Protein AF-A0A392R010-F1 (afdb_monomer_lite)

pLDDT: mean 93.4, std 6.73, range [45.78, 98.38]

Organism: NCBI:txid97028

Radius of gyration: 17.46 Å; chains: 1; bounding box: 38×37×46 Å

Foldseek 3Di:
DPPFQDDLNDTCDVVVVAQLNCLVLVVLCVLVVNPPVNSVVLVVVVSVCCVVLVLVCLLVDDPDCLCVVQKDWDDADPLRAIEIEGEQLSCLDPVSVCCQQVDPVSLVSNLSVLSNRVSVSQNVWDSHVVTRRDHHYDYHCVNRDDCVSVRSVVSVVVSVVVVSSD

Sequence (166 aa):
EEKDLLLWGVSLLPSKGNEGIDVILLKFLRAREFKVNDAFEMLKKTIKWRKEMKIDSILDEDFGSDLASAAYMNGVDREGHPVCYNIYGVFDDEEIYQKTFGNEEKRSEFLRWSCYVMEKWIQKLNLKPGGVSSLLQINDLKNCPGPSRKELRIATKQTVSMLQDN

Structure (mmCIF, N/CA/C/O backbone):
data_AF-A0A392R010-F1
#
_entry.id   AF-A0A392R010-F1
#
loop_
_atom_site.group_PDB
_atom_site.id
_atom_site.type_symbol
_atom_site.label_atom_id
_atom_site.label_alt_id
_atom_site.label_comp_id
_atom_site.label_asym_id
_atom_site.label_entity_id
_atom_site.label_seq_id
_atom_site.pdbx_PDB_ins_code
_atom_site.Cartn_x
_atom_site.Cartn_y
_atom_site.Cartn_z
_atom_site.occupancy
_atom_site.B_iso_or_equiv
_atom_site.auth_seq_id
_atom_site.auth_comp_id
_atom_site.auth_asym_id
_atom_site.auth_atom_id
_atom_site.pdbx_PDB_model_num
ATOM 1 N N . GLU A 1 1 ? -9.335 23.652 20.408 1.00 45.78 1 GLU A N 1
ATOM 2 C CA . GLU A 1 1 ? -10.103 22.535 19.827 1.00 45.78 1 GLU A CA 1
ATOM 3 C C . GLU A 1 1 ? -9.174 21.352 19.651 1.00 45.78 1 GLU A C 1
ATOM 5 O O . GLU A 1 1 ? -8.045 21.541 19.209 1.00 45.78 1 GLU A O 1
ATOM 10 N N . GLU A 1 2 ? -9.597 20.163 20.067 1.00 56.34 2 GLU A N 1
ATOM 11 C CA . GLU A 1 2 ? -8.839 18.938 19.825 1.00 56.34 2 GLU A CA 1
ATOM 12 C C . GLU A 1 2 ? -8.922 18.631 18.325 1.00 56.34 2 GLU A C 1
ATOM 14 O O . GLU A 1 2 ? -10.015 18.469 17.779 1.00 56.34 2 GLU A O 1
ATOM 19 N N . LYS A 1 3 ? -7.782 18.674 17.628 1.00 71.69 3 LYS A N 1
ATOM 20 C CA . LYS A 1 3 ? -7.737 18.418 16.188 1.00 71.69 3 LYS A CA 1
ATOM 21 C C . LYS A 1 3 ? -8.141 16.963 15.964 1.00 71.69 3 LYS A C 1
ATOM 23 O O . LYS A 1 3 ? -7.446 16.070 16.441 1.00 71.69 3 LYS A O 1
ATOM 28 N N . ASP A 1 4 ? -9.257 16.750 15.271 1.00 81.12 4 ASP A N 1
ATOM 29 C CA . ASP A 1 4 ? -9.768 15.410 14.992 1.00 81.12 4 ASP A CA 1
ATOM 30 C C . ASP A 1 4 ? -8.711 14.604 14.227 1.00 81.12 4 ASP A C 1
ATOM 32 O O . ASP A 1 4 ? -8.208 15.041 13.186 1.00 81.12 4 ASP A O 1
ATOM 36 N N . LEU A 1 5 ? -8.323 13.462 14.791 1.00 88.56 5 LEU A N 1
ATOM 37 C CA . LEU A 1 5 ? -7.327 12.579 14.208 1.00 88.56 5 LEU A CA 1
ATOM 38 C C . LEU A 1 5 ? -8.056 11.519 13.390 1.00 88.56 5 LEU A C 1
ATOM 40 O O . LEU A 1 5 ? -8.634 10.584 13.944 1.00 88.56 5 LEU A O 1
ATOM 44 N N . LEU A 1 6 ? -8.024 11.683 12.070 1.00 91.88 6 LEU A N 1
ATOM 45 C CA . LEU A 1 6 ? -8.650 10.769 11.125 1.00 91.88 6 LEU A CA 1
ATOM 46 C C . LEU A 1 6 ? -7.624 9.764 10.595 1.00 91.88 6 LEU A C 1
ATOM 48 O O . LEU A 1 6 ? -6.509 10.141 10.240 1.00 91.88 6 LEU A O 1
ATOM 52 N N . LEU A 1 7 ? -8.024 8.500 10.473 1.00 94.00 7 LEU A N 1
ATOM 53 C CA . LEU A 1 7 ? -7.305 7.487 9.705 1.00 94.00 7 LEU A CA 1
ATOM 54 C C . LEU A 1 7 ? -8.270 6.880 8.686 1.00 94.00 7 LEU A C 1
ATOM 56 O O . LEU A 1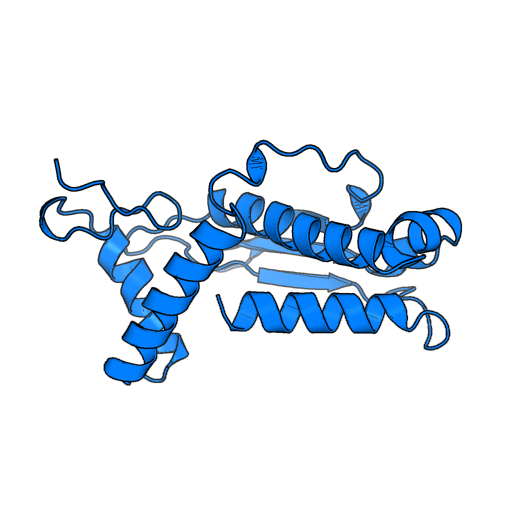 7 ? -9.296 6.317 9.063 1.00 94.00 7 LEU A O 1
ATOM 60 N N . TRP A 1 8 ? -7.977 7.069 7.396 1.00 93.50 8 TRP A N 1
ATOM 61 C CA . TRP A 1 8 ? -8.848 6.662 6.281 1.00 93.50 8 TRP A CA 1
ATOM 62 C C . TRP A 1 8 ? -10.315 7.111 6.450 1.00 93.50 8 TRP A C 1
ATOM 64 O O . TRP A 1 8 ? -11.254 6.360 6.200 1.00 93.50 8 TRP A O 1
ATOM 74 N N . GLY A 1 9 ? -10.514 8.350 6.918 1.00 90.62 9 GLY A N 1
ATOM 75 C CA . GLY A 1 9 ? -11.838 8.949 7.133 1.00 90.62 9 GLY A CA 1
ATOM 76 C C . GLY A 1 9 ? -12.544 8.539 8.433 1.00 90.62 9 GLY A C 1
ATOM 77 O O . GLY A 1 9 ? -13.641 9.024 8.705 1.00 90.62 9 GLY A O 1
ATOM 78 N N . VAL A 1 10 ? -11.931 7.688 9.261 1.00 92.69 10 VAL A N 1
ATOM 79 C CA . VAL A 1 10 ? -12.459 7.285 10.571 1.00 92.69 10 VAL A CA 1
ATOM 80 C C . VAL A 1 10 ? -11.793 8.106 11.674 1.00 92.69 10 VAL A C 1
ATOM 82 O O . VAL A 1 10 ? -10.569 8.116 11.781 1.00 92.69 10 VAL A O 1
ATOM 85 N N . SER A 1 11 ? -12.592 8.773 12.511 1.00 92.69 11 SER A N 1
ATOM 86 C CA . SER A 1 11 ? -12.088 9.454 13.711 1.00 92.69 11 SER A CA 1
ATOM 87 C C . SER A 1 11 ? -11.595 8.450 14.745 1.00 92.69 11 SER A C 1
ATOM 89 O O . SER A 1 11 ? -12.313 7.520 15.114 1.00 92.69 11 SER A O 1
ATOM 91 N N . LEU A 1 12 ? -10.370 8.667 15.224 1.00 90.62 12 LEU A N 1
ATOM 92 C CA . LEU A 1 12 ? -9.756 7.898 16.304 1.00 90.62 12 LEU A CA 1
ATOM 93 C C . LEU A 1 12 ? -10.116 8.440 17.698 1.00 90.62 12 LEU A C 1
ATOM 95 O O . LEU A 1 12 ? -9.624 7.916 18.695 1.00 90.62 12 LEU A O 1
ATOM 99 N N . LEU A 1 13 ? -10.952 9.481 17.794 1.00 86.50 13 LEU A N 1
ATOM 100 C CA . LEU A 1 13 ? -11.415 10.024 19.069 1.00 86.50 13 LEU A CA 1
ATOM 101 C C . LEU A 1 13 ? -12.638 9.234 19.570 1.00 86.50 13 LEU A C 1
ATOM 103 O O . LEU A 1 13 ? -13.698 9.297 18.939 1.00 86.50 13 LEU A O 1
ATOM 107 N N . PRO A 1 14 ? -12.566 8.560 20.737 1.00 78.69 14 PRO A N 1
ATOM 108 C CA . PRO A 1 14 ? -13.695 7.789 21.268 1.00 78.69 14 PRO A CA 1
ATOM 109 C C . PRO A 1 14 ? -14.957 8.635 21.493 1.00 78.69 14 PRO A C 1
ATOM 111 O O . PRO A 1 14 ? -16.076 8.151 21.345 1.00 78.69 14 PRO A O 1
ATOM 114 N N . SER A 1 15 ? -14.782 9.927 21.794 1.00 80.69 15 SER A N 1
ATOM 115 C CA . SER A 1 15 ? -15.866 10.892 22.015 1.00 80.69 15 SER A CA 1
ATOM 116 C C . SER A 1 15 ? -16.756 11.126 20.789 1.00 80.69 15 SER A C 1
ATOM 118 O O . SER A 1 15 ? -17.865 11.637 20.935 1.00 80.69 15 SER A O 1
ATOM 120 N N . LYS A 1 16 ? -16.302 10.751 19.586 1.00 78.19 16 LYS A N 1
ATOM 121 C CA . LYS A 1 16 ? -17.064 10.879 18.336 1.00 78.19 16 LYS A CA 1
ATOM 122 C C . LYS A 1 16 ? -17.976 9.680 18.050 1.00 78.19 16 LYS A C 1
ATOM 124 O O . LYS A 1 16 ? -18.773 9.764 17.121 1.00 78.19 16 LYS A O 1
ATOM 129 N N . GLY A 1 17 ? -17.887 8.593 18.828 1.00 68.06 17 GLY A N 1
ATOM 130 C CA . GLY A 1 17 ? -18.830 7.466 18.780 1.00 68.06 17 GLY A CA 1
ATOM 131 C C . GLY A 1 17 ? -18.912 6.727 17.437 1.00 68.06 17 GLY A C 1
ATOM 132 O O . GLY A 1 17 ? -19.945 6.137 17.134 1.00 68.06 17 GLY A O 1
ATOM 133 N N . ASN A 1 18 ? -17.867 6.783 16.603 1.00 76.12 18 ASN A N 1
ATOM 134 C CA . ASN A 1 18 ? -17.861 6.118 15.300 1.00 76.12 18 ASN A CA 1
ATOM 135 C C . ASN A 1 18 ? -17.468 4.645 15.456 1.00 76.12 18 ASN A C 1
ATOM 137 O O . ASN A 1 18 ? -16.309 4.354 15.727 1.00 76.12 18 ASN A O 1
ATOM 141 N N . GLU A 1 19 ? -18.400 3.726 15.201 1.00 81.25 19 GLU A N 1
ATOM 142 C CA . GLU A 1 19 ? -18.164 2.274 15.236 1.00 81.25 19 GLU A CA 1
ATOM 143 C C . GLU A 1 19 ? -17.013 1.805 14.322 1.00 81.25 19 GLU A C 1
ATOM 145 O O . GLU A 1 19 ? -16.443 0.734 14.523 1.00 81.25 19 GLU A O 1
ATOM 150 N N . GLY A 1 20 ? -16.627 2.603 13.320 1.00 90.44 20 GLY A N 1
ATOM 151 C CA . GLY A 1 20 ? -15.479 2.295 12.471 1.00 90.44 20 GLY A CA 1
ATOM 152 C C . GLY A 1 20 ? -14.129 2.334 13.191 1.00 90.44 20 GLY A C 1
ATOM 153 O O . GLY A 1 20 ? -13.167 1.734 12.706 1.00 90.44 20 GLY A O 1
ATOM 154 N N . ILE A 1 21 ? -14.042 2.983 14.360 1.00 93.56 21 ILE A N 1
ATOM 155 C CA . ILE A 1 21 ? -12.813 3.006 15.163 1.00 93.56 21 ILE A CA 1
ATOM 156 C C . ILE A 1 21 ? -12.392 1.588 15.561 1.00 93.56 21 ILE A C 1
ATOM 158 O O . ILE A 1 21 ? -11.218 1.241 15.435 1.00 93.56 21 ILE A O 1
ATOM 162 N N . ASP A 1 22 ? -13.348 0.735 15.933 1.00 92.88 22 ASP A N 1
ATOM 163 C CA . ASP A 1 22 ? -13.075 -0.640 16.347 1.00 92.88 22 ASP A CA 1
ATOM 164 C C . ASP A 1 22 ? -12.518 -1.460 15.183 1.00 92.88 22 ASP A C 1
ATOM 166 O O . ASP A 1 22 ? -11.581 -2.237 15.360 1.00 92.88 22 ASP A O 1
ATOM 170 N N . VAL A 1 23 ? -13.027 -1.245 13.964 1.00 94.88 23 VAL A N 1
ATOM 171 C CA . VAL A 1 23 ? -12.523 -1.908 12.751 1.00 94.88 23 VAL A CA 1
ATOM 172 C C . VAL A 1 23 ? -11.062 -1.542 12.498 1.00 94.88 23 VAL A C 1
ATOM 174 O O . VAL A 1 23 ? -10.257 -2.421 12.186 1.00 94.88 23 VAL A O 1
ATOM 177 N N . ILE A 1 24 ? -10.706 -0.265 12.655 1.00 95.19 24 ILE A N 1
ATOM 178 C CA . ILE A 1 24 ? -9.328 0.213 12.511 1.00 95.19 24 ILE A CA 1
ATOM 179 C C . ILE A 1 24 ? -8.429 -0.378 13.597 1.00 95.19 24 ILE A C 1
ATOM 181 O O . ILE A 1 24 ? -7.422 -1.011 13.280 1.00 95.19 24 ILE A O 1
ATOM 185 N N . LEU A 1 25 ? -8.791 -0.225 14.871 1.00 95.12 25 LEU A N 1
ATOM 186 C CA . LEU A 1 25 ? -7.970 -0.688 15.991 1.00 95.12 25 LEU A CA 1
ATOM 187 C C . LEU A 1 25 ? -7.775 -2.211 15.966 1.00 95.12 25 LEU A C 1
ATOM 189 O O . LEU A 1 25 ? -6.670 -2.699 16.215 1.00 95.12 25 LEU A O 1
ATOM 193 N N . LEU A 1 26 ? -8.805 -2.973 15.580 1.00 95.81 26 LEU A N 1
ATOM 194 C CA . LEU A 1 26 ? -8.703 -4.422 15.410 1.00 95.81 26 LEU A CA 1
ATOM 195 C C . LEU A 1 26 ? -7.710 -4.827 14.317 1.00 95.81 26 LEU A C 1
ATOM 197 O O . LEU A 1 26 ? -7.090 -5.882 14.450 1.00 95.81 26 LEU A O 1
ATOM 201 N N . LYS A 1 27 ? -7.515 -4.027 13.259 1.00 95.88 27 LYS A N 1
ATOM 202 C CA . LYS A 1 27 ? -6.486 -4.311 12.240 1.00 95.88 27 LYS A CA 1
ATOM 203 C C . LYS A 1 27 ? -5.084 -4.247 12.841 1.00 95.88 27 LYS A C 1
ATOM 205 O O . LYS A 1 27 ? -4.323 -5.196 12.666 1.00 95.88 27 LYS A O 1
ATOM 210 N N . PHE A 1 28 ? -4.776 -3.200 13.608 1.00 97.25 28 PHE A N 1
ATOM 211 C CA . PHE A 1 28 ? -3.483 -3.062 14.292 1.00 97.25 28 PHE A CA 1
ATOM 212 C C . PHE A 1 28 ? -3.258 -4.164 15.330 1.00 97.25 28 PHE A C 1
ATOM 214 O O . PHE A 1 28 ? -2.175 -4.745 15.391 1.00 97.25 28 PHE A O 1
ATOM 221 N N . LEU A 1 29 ? -4.292 -4.505 16.106 1.00 98.00 29 LEU A N 1
ATOM 222 C CA . LEU A 1 29 ? -4.225 -5.612 17.061 1.00 98.00 29 LEU A CA 1
ATOM 223 C C . LEU A 1 29 ? -3.944 -6.942 16.356 1.00 98.00 29 LEU A C 1
ATOM 225 O O . LEU A 1 29 ? -3.004 -7.636 16.732 1.00 98.00 29 LEU A O 1
ATOM 229 N N . ARG A 1 30 ? -4.693 -7.286 15.301 1.00 97.19 30 ARG A N 1
ATOM 230 C CA . ARG A 1 30 ? -4.475 -8.528 14.537 1.00 97.19 30 ARG A CA 1
ATOM 231 C C . ARG A 1 30 ? -3.082 -8.578 13.910 1.00 97.19 30 ARG A C 1
ATOM 233 O O . ARG A 1 30 ? -2.430 -9.613 13.991 1.00 97.19 30 ARG A O 1
ATOM 240 N N . ALA A 1 31 ? -2.598 -7.462 13.362 1.00 96.69 31 ALA A N 1
ATOM 241 C CA . ALA A 1 31 ? -1.265 -7.357 12.763 1.00 96.69 31 ALA A CA 1
ATOM 242 C C . ALA A 1 31 ? -0.112 -7.553 13.765 1.00 96.69 31 ALA A C 1
ATOM 244 O O . ALA A 1 31 ? 1.036 -7.740 13.357 1.00 96.69 31 ALA A O 1
ATOM 245 N N . ARG A 1 32 ? -0.392 -7.482 15.071 1.00 97.25 32 ARG A N 1
ATOM 246 C CA . ARG A 1 32 ? 0.581 -7.671 16.155 1.00 97.25 32 ARG A CA 1
ATOM 247 C C . ARG A 1 32 ? 0.145 -8.747 17.148 1.00 97.25 32 ARG A C 1
ATOM 249 O O . ARG A 1 32 ? 0.523 -8.690 18.313 1.00 97.25 32 ARG A O 1
ATOM 256 N N . GLU A 1 33 ? -0.644 -9.727 16.700 1.00 97.69 33 GLU A N 1
ATOM 257 C CA . GLU A 1 33 ? -1.063 -10.878 17.521 1.00 97.69 33 GLU A CA 1
ATOM 258 C C . GLU A 1 33 ? -1.707 -10.460 18.859 1.00 97.69 33 GLU A C 1
ATOM 260 O O . GLU A 1 33 ? -1.504 -11.089 19.894 1.00 97.69 33 GLU A O 1
ATOM 265 N N . PHE A 1 34 ? -2.462 -9.358 18.850 1.00 97.75 34 PHE A N 1
ATOM 266 C CA . PHE A 1 34 ? -3.114 -8.752 20.015 1.00 97.75 34 PHE A CA 1
ATOM 267 C C . PHE A 1 34 ? -2.160 -8.292 21.136 1.00 97.75 34 PHE A C 1
ATOM 269 O O . PHE A 1 34 ? -2.601 -8.006 22.251 1.00 97.75 34 PHE A O 1
ATOM 276 N N . LYS A 1 35 ? -0.861 -8.127 20.851 1.00 98.38 35 LYS A N 1
ATOM 277 C CA . LYS A 1 35 ? 0.094 -7.471 21.757 1.00 98.38 35 LYS A CA 1
ATOM 278 C C . LYS A 1 35 ? -0.186 -5.970 21.769 1.00 98.38 35 LYS A C 1
ATOM 280 O O . LYS A 1 35 ? 0.236 -5.237 20.879 1.00 98.38 35 LYS A O 1
ATOM 285 N N . VAL A 1 36 ? -0.923 -5.515 22.783 1.00 98.06 36 VAL A N 1
ATOM 286 C CA . VAL A 1 36 ? -1.472 -4.147 22.864 1.00 98.06 36 VAL A CA 1
ATOM 287 C C . VAL A 1 36 ? -0.402 -3.066 22.682 1.00 98.06 36 VAL A C 1
ATOM 289 O O . VAL A 1 36 ? -0.604 -2.144 21.896 1.00 98.06 36 VAL A O 1
ATOM 292 N N . ASN A 1 37 ? 0.747 -3.193 23.351 1.00 98.25 37 ASN A N 1
ATOM 293 C CA . ASN A 1 37 ? 1.827 -2.207 23.243 1.00 98.25 37 ASN A CA 1
ATOM 294 C C . ASN A 1 37 ? 2.427 -2.164 21.829 1.00 98.25 37 ASN A C 1
ATOM 296 O O . ASN A 1 37 ? 2.637 -1.081 21.289 1.00 98.25 37 ASN A O 1
ATOM 300 N N . ASP A 1 38 ? 2.640 -3.322 21.202 1.00 98.06 38 ASP A N 1
ATOM 301 C CA . ASP A 1 38 ? 3.191 -3.400 19.845 1.00 98.06 38 ASP A CA 1
ATOM 302 C C . ASP A 1 38 ? 2.209 -2.832 18.811 1.00 98.06 38 ASP A C 1
ATOM 304 O O . ASP A 1 38 ? 2.614 -2.121 17.889 1.00 98.06 38 ASP A O 1
ATOM 308 N N . ALA A 1 39 ? 0.910 -3.109 18.975 1.00 98.06 39 ALA A N 1
ATOM 309 C CA . ALA A 1 39 ? -0.154 -2.555 18.141 1.00 98.06 39 ALA A CA 1
ATOM 310 C C . ALA A 1 39 ? -0.259 -1.029 18.291 1.00 98.06 39 ALA A C 1
ATOM 312 O O . ALA A 1 39 ? -0.387 -0.316 17.296 1.00 98.06 39 ALA A O 1
ATOM 313 N N . PHE A 1 40 ? -0.157 -0.519 19.521 1.00 96.94 40 PHE A N 1
ATOM 314 C CA . PHE A 1 40 ? -0.165 0.916 19.799 1.00 96.94 40 PHE A CA 1
ATOM 315 C C . PHE A 1 40 ? 1.053 1.628 19.197 1.00 96.94 40 PHE A C 1
ATOM 317 O O . PHE A 1 40 ? 0.909 2.682 18.573 1.00 96.94 40 PHE A O 1
ATOM 324 N N . GLU A 1 41 ? 2.248 1.045 19.320 1.00 97.81 41 GLU A N 1
ATOM 325 C CA . GLU A 1 41 ? 3.449 1.593 18.688 1.00 97.81 41 GLU A CA 1
ATOM 326 C C . GLU A 1 41 ? 3.374 1.543 17.158 1.00 97.81 41 GLU A C 1
ATOM 328 O O . GLU A 1 41 ? 3.803 2.495 16.504 1.00 97.81 41 GLU A O 1
ATOM 333 N N . MET A 1 42 ? 2.786 0.493 16.572 1.00 97.44 42 MET A N 1
ATOM 334 C CA . MET A 1 42 ? 2.513 0.447 15.132 1.00 97.44 42 MET A CA 1
ATOM 335 C C . MET A 1 42 ? 1.561 1.575 14.713 1.00 97.44 42 MET A C 1
ATOM 337 O O . MET A 1 42 ? 1.908 2.346 13.827 1.00 97.44 42 MET A O 1
ATOM 341 N N . LEU A 1 43 ? 0.425 1.746 15.398 1.00 97.00 43 LEU A N 1
ATOM 342 C CA . LEU A 1 43 ? -0.537 2.817 15.111 1.00 97.00 43 LEU A CA 1
ATOM 343 C C . LEU A 1 43 ? 0.116 4.207 15.174 1.00 97.00 43 LEU A C 1
ATOM 345 O O . LEU A 1 43 ? -0.053 5.020 14.264 1.00 97.00 43 LEU A O 1
ATOM 349 N N . LYS A 1 44 ? 0.912 4.478 16.217 1.00 96.44 44 LYS A N 1
ATOM 350 C CA . LYS A 1 44 ? 1.664 5.737 16.349 1.00 96.44 44 LYS A CA 1
ATOM 351 C C . LYS A 1 44 ? 2.628 5.959 15.186 1.00 96.44 44 LYS A C 1
ATOM 353 O O . LYS A 1 44 ? 2.712 7.080 14.680 1.00 96.44 44 LYS A O 1
ATOM 358 N N . LYS A 1 45 ? 3.359 4.917 14.775 1.00 97.19 45 LYS A N 1
ATOM 359 C CA . LYS A 1 45 ? 4.279 4.977 13.632 1.00 97.19 45 LYS A CA 1
ATOM 360 C C . LYS A 1 45 ? 3.527 5.253 12.334 1.00 97.19 45 LYS A C 1
ATOM 362 O O . LYS A 1 45 ? 3.921 6.189 11.647 1.00 97.19 45 LYS A O 1
ATOM 367 N N . THR A 1 46 ? 2.417 4.560 12.071 1.00 97.06 46 THR A N 1
ATOM 368 C CA . THR A 1 46 ? 1.559 4.812 10.904 1.00 97.06 46 THR A CA 1
ATOM 369 C C . THR A 1 46 ? 1.079 6.262 10.879 1.00 97.06 46 THR A C 1
ATOM 371 O O . THR A 1 46 ? 1.262 6.951 9.881 1.00 97.06 46 THR A O 1
ATOM 374 N N . ILE A 1 47 ? 0.527 6.784 11.982 1.00 95.81 47 ILE A N 1
ATOM 375 C CA . ILE A 1 47 ? 0.047 8.179 12.051 1.00 95.81 47 ILE A CA 1
ATOM 376 C C . ILE A 1 47 ? 1.184 9.173 11.778 1.00 95.81 47 ILE A C 1
ATOM 378 O O . ILE A 1 47 ? 1.017 10.135 11.024 1.00 95.81 47 ILE A O 1
ATOM 382 N N . LYS A 1 48 ? 2.354 8.947 12.385 1.00 95.75 48 LYS A N 1
ATOM 383 C CA . LYS A 1 48 ? 3.533 9.791 12.179 1.00 95.75 48 LYS A CA 1
ATOM 384 C C . LYS A 1 48 ? 3.988 9.755 10.717 1.00 95.75 48 LYS A C 1
ATOM 386 O O . LYS A 1 48 ? 4.156 10.817 10.122 1.00 95.75 48 LYS A O 1
ATOM 391 N N . TRP A 1 49 ? 4.118 8.563 10.139 1.00 96.56 49 TRP A N 1
ATOM 392 C CA . TRP A 1 49 ? 4.519 8.359 8.749 1.00 96.56 49 TRP A CA 1
ATOM 393 C C . TRP A 1 49 ? 3.545 9.026 7.776 1.00 96.56 49 TRP A C 1
ATOM 395 O O . TRP A 1 49 ? 3.979 9.775 6.901 1.00 96.56 49 TRP A O 1
ATOM 405 N N . ARG A 1 50 ? 2.230 8.857 7.975 1.00 96.69 50 ARG A N 1
ATOM 406 C CA . ARG A 1 50 ? 1.204 9.513 7.148 1.00 96.69 50 ARG A CA 1
ATOM 407 C C . ARG A 1 50 ? 1.370 11.027 7.127 1.00 96.69 50 ARG A C 1
ATOM 409 O O . ARG A 1 50 ? 1.289 11.637 6.061 1.00 96.69 50 ARG A O 1
ATOM 416 N N . LYS A 1 51 ? 1.652 11.630 8.286 1.00 95.56 51 LYS A N 1
ATOM 417 C CA . LYS A 1 51 ? 1.891 13.072 8.410 1.00 95.56 51 LYS A CA 1
ATOM 418 C C . LYS A 1 51 ? 3.189 13.506 7.727 1.00 95.56 51 LYS A C 1
ATOM 420 O O . LYS A 1 51 ? 3.183 14.493 6.998 1.00 95.56 51 LYS A O 1
ATOM 425 N N . GLU A 1 52 ? 4.290 12.800 7.975 1.00 95.81 52 GLU A N 1
ATOM 426 C CA . GLU A 1 52 ? 5.611 13.128 7.418 1.00 95.81 52 GLU A CA 1
ATOM 427 C C . GLU A 1 52 ? 5.630 13.003 5.891 1.00 95.81 52 GLU A C 1
ATOM 429 O O . GLU A 1 52 ? 6.167 13.870 5.205 1.00 95.81 52 GLU A O 1
ATOM 434 N N . MET A 1 53 ? 4.962 11.979 5.357 1.00 95.19 53 MET A N 1
ATOM 435 C CA . MET A 1 53 ? 4.919 11.689 3.922 1.00 95.19 53 MET A CA 1
ATOM 436 C C . MET A 1 53 ? 3.746 12.353 3.189 1.00 95.19 53 MET A C 1
ATOM 438 O O . MET A 1 53 ? 3.639 12.214 1.966 1.00 95.19 53 MET A O 1
ATOM 442 N N . LYS A 1 54 ? 2.896 13.100 3.911 1.00 96.44 54 LYS A N 1
ATOM 443 C CA . LYS A 1 54 ? 1.689 13.774 3.397 1.00 96.44 54 LYS A CA 1
ATOM 444 C C . LYS A 1 54 ? 0.729 12.816 2.682 1.00 96.44 54 LYS A C 1
ATOM 446 O O . LYS A 1 54 ? 0.225 13.114 1.606 1.00 96.44 54 LYS A O 1
ATOM 451 N N . ILE A 1 55 ? 0.493 11.652 3.280 1.00 96.62 55 ILE A N 1
ATOM 452 C CA . ILE A 1 55 ? -0.339 10.602 2.678 1.00 96.62 55 ILE A CA 1
ATOM 453 C C . ILE A 1 55 ? -1.804 11.030 2.591 1.00 96.62 55 ILE A C 1
ATOM 455 O O . ILE A 1 55 ? -2.469 10.725 1.611 1.00 96.62 55 ILE A O 1
ATOM 459 N N . ASP A 1 56 ? -2.301 11.799 3.561 1.00 94.69 56 ASP A N 1
ATOM 460 C CA . ASP A 1 56 ? -3.708 12.218 3.574 1.00 94.69 56 ASP A CA 1
ATOM 461 C C . ASP A 1 56 ? -4.088 13.136 2.395 1.00 94.69 56 ASP A C 1
ATOM 463 O O . ASP A 1 56 ? -5.260 13.198 2.039 1.00 94.69 56 ASP A O 1
ATOM 467 N N . SER A 1 57 ? -3.116 13.817 1.776 1.00 95.75 57 SER A N 1
ATOM 468 C CA . SER A 1 57 ? -3.310 14.658 0.583 1.00 95.75 57 SER A CA 1
ATOM 469 C C . SER A 1 57 ? -2.737 14.030 -0.690 1.00 95.75 57 SER A C 1
ATOM 471 O O . SER A 1 57 ? -2.632 14.701 -1.710 1.00 95.75 57 SER A O 1
ATOM 473 N N . ILE A 1 58 ? -2.312 12.761 -0.653 1.00 97.06 58 ILE A N 1
ATOM 474 C CA . ILE A 1 58 ? -1.621 12.150 -1.797 1.00 97.06 58 ILE A CA 1
ATOM 475 C C . ILE A 1 58 ? -2.532 12.015 -3.018 1.00 97.06 58 ILE A C 1
ATOM 477 O O . ILE A 1 58 ? -2.058 12.022 -4.145 1.00 97.06 58 ILE A O 1
ATOM 481 N N . LEU A 1 59 ? -3.846 11.904 -2.800 1.00 96.25 59 LEU A N 1
ATOM 482 C CA . LEU A 1 59 ? -4.835 11.781 -3.869 1.00 96.25 59 LEU A CA 1
ATOM 483 C C . LEU A 1 59 ? -5.045 13.081 -4.658 1.00 96.25 59 LEU A C 1
ATOM 485 O O . LEU A 1 59 ? -5.644 13.024 -5.729 1.00 96.25 59 LEU A O 1
ATOM 489 N N . ASP A 1 60 ? -4.536 14.207 -4.151 1.00 96.38 60 ASP A N 1
ATOM 490 C CA . ASP A 1 60 ? -4.535 15.500 -4.842 1.00 96.38 60 ASP A CA 1
ATOM 491 C C . ASP A 1 60 ? -3.337 15.645 -5.803 1.00 96.38 60 ASP A C 1
ATOM 493 O O . ASP A 1 60 ? -3.256 16.617 -6.555 1.00 96.38 60 ASP A O 1
ATOM 497 N N . GLU A 1 61 ? -2.389 14.703 -5.773 1.00 95.25 61 GLU A N 1
ATOM 498 C CA . GLU A 1 61 ? -1.204 14.701 -6.634 1.00 95.25 61 GLU A CA 1
ATOM 499 C C . GLU A 1 61 ? -1.497 14.091 -8.012 1.00 95.25 61 GLU A C 1
ATOM 501 O O . GLU A 1 61 ? -2.318 13.181 -8.155 1.00 95.25 61 GLU A O 1
ATOM 506 N N . ASP A 1 62 ? -0.782 14.576 -9.030 1.00 93.06 62 ASP A N 1
ATOM 507 C CA . ASP A 1 62 ? -0.855 14.070 -10.400 1.00 93.06 62 ASP A CA 1
ATOM 508 C C . ASP A 1 62 ? 0.372 13.207 -10.722 1.00 93.06 62 ASP A C 1
ATOM 510 O O . ASP A 1 62 ? 1.512 13.666 -10.645 1.00 93.06 62 ASP A O 1
ATOM 514 N N . PHE A 1 63 ? 0.122 11.953 -11.097 1.00 89.81 63 PHE A N 1
ATOM 515 C CA . PHE A 1 63 ? 1.139 10.982 -11.511 1.00 89.81 63 PHE A CA 1
ATOM 516 C C . PHE A 1 63 ? 1.095 10.686 -13.020 1.00 89.81 63 PHE A C 1
ATOM 518 O O . PHE A 1 63 ? 1.765 9.766 -13.492 1.00 89.81 63 PHE A O 1
ATOM 525 N N . GLY A 1 64 ? 0.293 11.433 -13.785 1.00 87.81 64 GLY A N 1
ATOM 526 C CA . GLY A 1 64 ? 0.095 11.214 -15.212 1.00 87.81 64 GLY A CA 1
ATOM 527 C C . GLY A 1 64 ? -0.586 9.880 -15.540 1.00 87.81 64 GLY A C 1
ATOM 528 O O . GLY A 1 64 ? -1.181 9.210 -14.692 1.00 87.81 64 GLY A O 1
ATOM 529 N N . SER A 1 65 ? -0.521 9.489 -16.816 1.00 88.06 65 SER A N 1
ATOM 530 C CA . SER A 1 65 ? -1.195 8.292 -17.341 1.00 88.06 65 SER A CA 1
ATOM 531 C C . SER A 1 65 ? -0.267 7.114 -17.639 1.00 88.06 65 SER A C 1
ATOM 533 O O . SER A 1 65 ? -0.765 6.021 -17.902 1.00 88.06 65 SER A O 1
ATOM 535 N N . ASP A 1 66 ? 1.054 7.307 -17.595 1.00 85.81 66 ASP A N 1
ATOM 536 C CA . ASP A 1 66 ? 2.041 6.309 -18.041 1.00 85.81 66 ASP A CA 1
ATOM 537 C C . ASP A 1 66 ? 1.929 4.982 -17.269 1.00 85.81 66 ASP A C 1
ATOM 539 O O . ASP A 1 66 ? 2.143 3.910 -17.831 1.00 85.81 66 ASP A O 1
ATOM 543 N N . LEU A 1 67 ? 1.521 5.036 -15.995 1.00 91.75 67 LEU A N 1
ATOM 544 C CA . LEU A 1 67 ? 1.347 3.863 -15.131 1.00 91.75 67 LEU A CA 1
ATOM 545 C C . LEU A 1 67 ? -0.112 3.404 -14.980 1.00 91.75 67 LEU A C 1
ATOM 547 O O . LEU A 1 67 ? -0.395 2.506 -14.188 1.00 91.75 67 LEU A O 1
ATOM 551 N N . ALA A 1 68 ? -1.057 3.973 -15.736 1.00 89.94 68 ALA A N 1
ATOM 552 C CA . ALA A 1 68 ? -2.478 3.636 -15.606 1.00 89.94 68 ALA A CA 1
ATOM 553 C C . ALA A 1 68 ? -2.781 2.156 -15.917 1.00 89.94 68 ALA A C 1
ATOM 555 O O . ALA A 1 68 ? -3.722 1.588 -15.365 1.00 89.94 68 ALA A O 1
ATOM 556 N N . SER A 1 69 ? -1.980 1.520 -16.776 1.00 93.31 69 SER A N 1
ATOM 557 C CA . SER A 1 69 ? -2.077 0.088 -17.090 1.00 93.31 69 SER A CA 1
ATOM 558 C C . SER A 1 69 ? -1.339 -0.811 -16.091 1.00 93.31 69 SER A C 1
ATOM 560 O O . SER A 1 69 ? -1.595 -2.014 -16.058 1.00 93.31 69 SER A O 1
ATOM 562 N N . ALA A 1 70 ? -0.445 -0.249 -15.269 1.00 96.25 70 ALA A N 1
ATOM 563 C CA . ALA A 1 70 ? 0.367 -0.999 -14.314 1.00 96.25 70 ALA A CA 1
ATOM 564 C C . ALA A 1 70 ? -0.411 -1.379 -13.047 1.00 96.25 70 ALA A C 1
ATOM 566 O O . ALA A 1 70 ? -0.063 -2.366 -12.402 1.00 96.25 70 ALA A O 1
ATOM 567 N N . ALA A 1 71 ? -1.468 -0.639 -12.692 1.00 97.00 71 ALA A N 1
ATOM 568 C CA . ALA A 1 71 ? -2.344 -1.002 -11.585 1.00 97.00 71 ALA A CA 1
ATOM 569 C C . ALA A 1 71 ? -3.790 -0.534 -11.793 1.00 97.00 71 ALA A C 1
ATOM 571 O O . ALA A 1 71 ? -4.046 0.630 -12.095 1.00 97.00 71 ALA A O 1
ATOM 572 N N . TYR A 1 72 ? -4.756 -1.428 -11.580 1.00 96.50 72 TYR A N 1
ATOM 573 C CA . TYR A 1 72 ? -6.181 -1.107 -11.693 1.00 96.50 72 TYR A CA 1
ATOM 574 C C . TYR A 1 72 ? -7.037 -1.968 -10.764 1.00 96.50 72 TYR A C 1
ATOM 576 O O . TYR A 1 72 ? -6.599 -2.994 -10.257 1.00 96.50 72 TYR A O 1
ATOM 584 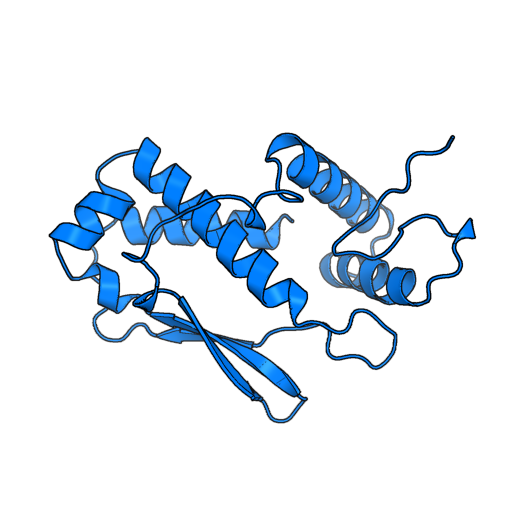N N . MET A 1 73 ? -8.282 -1.554 -10.534 1.00 97.12 73 MET A N 1
ATOM 585 C CA . MET A 1 73 ? -9.261 -2.321 -9.763 1.00 97.12 73 MET A CA 1
ATOM 586 C C . MET A 1 73 ? -10.374 -2.788 -10.695 1.00 97.12 73 MET A C 1
ATOM 588 O O . MET A 1 73 ? -10.899 -1.983 -11.464 1.00 97.12 73 MET A O 1
ATOM 592 N N . ASN A 1 74 ? -10.735 -4.070 -10.635 1.00 97.31 74 ASN A N 1
ATOM 593 C CA . ASN A 1 74 ? -11.827 -4.611 -11.437 1.00 97.31 74 ASN A CA 1
ATOM 594 C C . ASN A 1 74 ? -12.488 -5.824 -10.767 1.00 97.31 74 ASN A C 1
ATOM 596 O O . ASN A 1 74 ? -11.851 -6.854 -10.559 1.00 97.31 74 ASN A O 1
ATOM 600 N N . GLY A 1 75 ? -13.791 -5.723 -10.509 1.00 97.50 75 GLY A N 1
ATOM 601 C CA . GLY A 1 75 ? -14.578 -6.791 -9.897 1.00 97.50 75 GLY A CA 1
ATOM 602 C C . GLY A 1 75 ? -14.401 -6.918 -8.382 1.00 97.50 75 GLY A C 1
ATOM 603 O O . GLY A 1 75 ? -13.713 -6.128 -7.731 1.00 97.50 75 GLY A O 1
ATOM 604 N N . VAL A 1 76 ? -15.072 -7.928 -7.833 1.00 97.88 76 VAL A N 1
ATOM 605 C CA . VAL A 1 76 ? -15.047 -8.304 -6.415 1.00 97.88 76 VAL A CA 1
ATOM 606 C C . VAL A 1 76 ? -14.889 -9.818 -6.294 1.00 97.88 76 VAL A C 1
ATOM 608 O O . VAL A 1 76 ? -15.314 -10.556 -7.188 1.00 97.88 76 VAL A O 1
ATOM 611 N N . ASP A 1 77 ? -14.268 -10.287 -5.216 1.00 97.12 77 ASP A N 1
ATOM 612 C CA . ASP A 1 77 ? -14.201 -11.716 -4.915 1.00 97.12 77 ASP A CA 1
ATOM 613 C C . ASP A 1 77 ? -15.530 -12.252 -4.340 1.00 97.12 77 ASP A C 1
ATOM 615 O O . ASP A 1 77 ? -16.539 -11.546 -4.258 1.00 97.12 77 ASP A O 1
ATOM 619 N N . ARG A 1 78 ? -15.550 -13.532 -3.946 1.00 96.88 78 ARG A N 1
ATOM 620 C CA . ARG A 1 78 ? -16.754 -14.188 -3.403 1.00 96.88 78 ARG A CA 1
ATOM 621 C C . ARG A 1 78 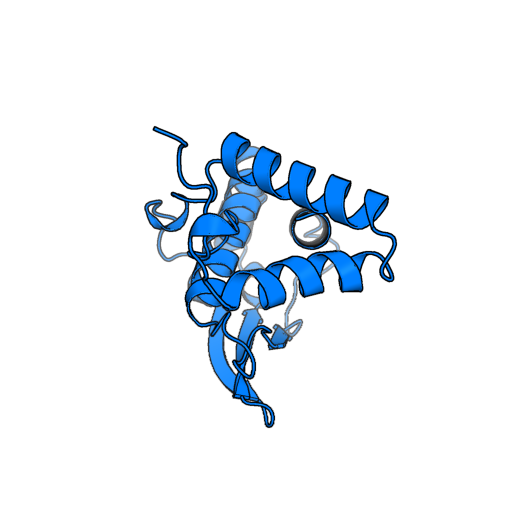? -17.197 -13.646 -2.041 1.00 96.88 78 ARG A C 1
ATOM 623 O O . ARG A 1 78 ? -18.342 -13.872 -1.664 1.00 96.88 78 ARG A O 1
ATOM 630 N N . GLU A 1 79 ? -16.313 -12.964 -1.322 1.00 95.75 79 GLU A N 1
ATOM 631 C CA . GLU A 1 79 ? -16.574 -12.352 -0.015 1.00 95.75 79 GLU A CA 1
ATOM 632 C C . GLU A 1 79 ? -16.846 -10.840 -0.143 1.00 95.75 79 GLU A C 1
ATOM 634 O O . GLU A 1 79 ? -17.120 -10.162 0.846 1.00 95.75 79 GLU A O 1
ATOM 639 N N . GLY A 1 80 ? -16.835 -10.313 -1.373 1.00 96.44 80 GLY A N 1
ATOM 640 C CA . GLY A 1 80 ? -17.111 -8.916 -1.683 1.00 96.44 80 GLY A CA 1
ATOM 641 C C . GLY A 1 80 ? -15.883 -8.007 -1.641 1.00 96.44 80 GLY A C 1
ATOM 642 O O . GLY A 1 80 ? -16.046 -6.795 -1.783 1.00 96.44 80 GLY A O 1
ATOM 643 N N . HIS A 1 81 ? -14.668 -8.544 -1.478 1.00 97.75 81 HIS A N 1
ATOM 644 C CA . HIS A 1 81 ? -13.445 -7.742 -1.495 1.00 97.75 81 HIS A CA 1
ATOM 645 C C . HIS A 1 81 ? -13.186 -7.182 -2.895 1.00 97.75 81 HIS A C 1
ATOM 647 O O . HIS A 1 81 ? -13.138 -7.961 -3.852 1.00 97.75 81 HIS A O 1
ATOM 653 N N . PRO A 1 82 ? -12.965 -5.862 -3.046 1.00 98.19 82 PRO A N 1
ATOM 654 C CA . PRO A 1 82 ? -12.505 -5.305 -4.309 1.00 98.19 82 PRO A CA 1
ATOM 655 C C . PRO A 1 82 ? -11.206 -5.975 -4.763 1.00 98.19 82 PRO A C 1
ATOM 657 O O . PRO A 1 82 ? -10.279 -6.147 -3.964 1.00 98.19 82 PRO A O 1
ATOM 660 N N . VAL A 1 83 ? -11.146 -6.342 -6.045 1.00 98.38 83 VAL A N 1
ATOM 661 C CA . VAL A 1 83 ? -9.972 -6.999 -6.631 1.00 98.38 83 VAL A CA 1
ATOM 662 C C . VAL A 1 83 ? -9.089 -5.970 -7.326 1.00 98.38 83 VAL A C 1
ATOM 664 O O . VAL A 1 83 ? -9.512 -5.286 -8.262 1.00 98.38 83 VAL A O 1
ATOM 667 N N . CYS A 1 84 ? -7.849 -5.882 -6.864 1.00 98.06 84 CYS A N 1
ATOM 668 C CA . CYS A 1 84 ? -6.828 -4.958 -7.325 1.00 98.06 84 CYS A CA 1
ATOM 669 C C . CYS A 1 84 ? -5.736 -5.721 -8.075 1.00 98.06 84 CYS A C 1
ATOM 671 O O . CYS A 1 84 ? -5.155 -6.660 -7.540 1.00 98.06 84 CYS A O 1
ATOM 673 N N . TYR A 1 85 ? -5.433 -5.312 -9.298 1.00 98.00 85 TYR A N 1
ATOM 674 C CA . TYR A 1 85 ? -4.438 -5.935 -10.160 1.00 98.00 85 TYR A CA 1
ATOM 675 C C . TYR A 1 85 ? -3.192 -5.058 -10.232 1.00 98.00 85 TYR A C 1
ATOM 677 O O . TYR A 1 85 ? -3.313 -3.864 -10.494 1.00 98.00 85 TYR A O 1
ATOM 685 N N . ASN A 1 86 ? -2.016 -5.662 -10.063 1.00 97.12 86 ASN A N 1
ATOM 686 C CA . ASN A 1 86 ? -0.717 -5.077 -10.394 1.00 97.12 86 ASN A CA 1
ATOM 687 C C . ASN A 1 86 ? -0.140 -5.834 -11.594 1.00 97.12 86 ASN A C 1
ATOM 689 O O . ASN A 1 86 ? 0.052 -7.049 -11.515 1.00 97.12 86 ASN A O 1
ATOM 693 N N . ILE A 1 87 ? 0.130 -5.141 -12.698 1.00 97.50 87 ILE A N 1
ATOM 694 C CA . ILE A 1 87 ? 0.594 -5.730 -13.957 1.00 97.50 87 ILE A CA 1
ATOM 695 C C . ILE A 1 87 ? 2.069 -5.401 -14.159 1.00 97.50 87 ILE A C 1
ATOM 697 O O . ILE A 1 87 ? 2.429 -4.326 -14.637 1.00 97.50 87 ILE A O 1
ATOM 701 N N . TYR A 1 88 ? 2.943 -6.346 -13.820 1.00 95.38 88 TYR A N 1
ATOM 702 C CA . TYR A 1 88 ? 4.388 -6.113 -13.868 1.00 95.38 88 TYR A CA 1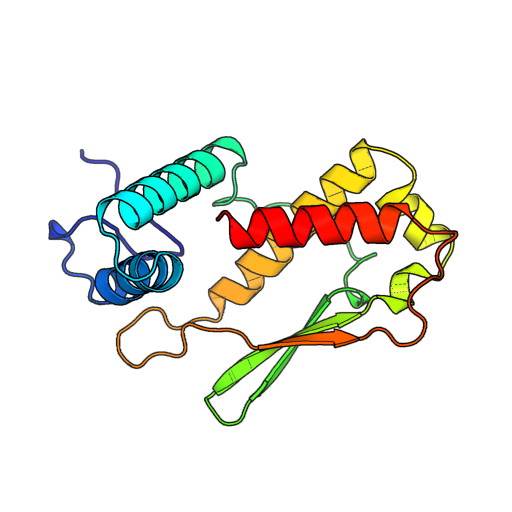
ATOM 703 C C . TYR A 1 88 ? 4.973 -6.170 -15.281 1.00 95.38 88 TYR A C 1
ATOM 705 O O . TYR A 1 88 ? 6.018 -5.571 -15.532 1.00 95.38 88 TYR A O 1
ATOM 713 N N . GLY A 1 89 ? 4.295 -6.841 -16.218 1.00 95.94 89 GLY A N 1
ATOM 714 C CA . GLY A 1 89 ? 4.727 -6.917 -17.616 1.00 95.94 89 GLY A CA 1
ATOM 715 C C . GLY A 1 89 ? 4.755 -5.569 -18.348 1.00 95.94 89 GLY A C 1
ATOM 716 O O . GLY A 1 89 ? 5.455 -5.444 -19.346 1.00 95.94 89 GLY A O 1
ATOM 717 N N . VAL A 1 90 ? 4.066 -4.538 -17.837 1.00 95.75 90 VAL A N 1
ATOM 718 C CA . VAL A 1 90 ? 4.135 -3.160 -18.370 1.00 95.75 90 VAL A CA 1
ATOM 719 C C . VAL A 1 90 ? 5.569 -2.621 -18.330 1.00 95.75 90 VAL A C 1
ATOM 721 O O . VAL A 1 90 ? 5.983 -1.875 -19.211 1.00 95.75 90 VAL A O 1
ATOM 724 N N . PHE A 1 91 ? 6.360 -3.053 -17.347 1.00 95.88 91 PHE A N 1
ATOM 725 C CA . PHE A 1 91 ? 7.739 -2.611 -17.166 1.00 95.88 91 PHE A CA 1
ATOM 726 C C . PHE A 1 91 ? 8.753 -3.359 -18.031 1.00 95.88 91 PHE A C 1
ATOM 728 O O . PHE A 1 91 ? 9.944 -3.213 -17.768 1.00 95.88 91 PHE A O 1
ATOM 735 N N . ASP A 1 92 ? 8.326 -4.177 -19.000 1.00 94.56 92 ASP A N 1
ATOM 736 C CA . ASP A 1 92 ? 9.194 -4.758 -20.039 1.00 94.56 92 ASP A CA 1
ATOM 737 C C . ASP A 1 92 ? 9.470 -3.765 -21.179 1.00 94.56 92 ASP A C 1
ATOM 739 O O . ASP A 1 92 ? 10.523 -3.799 -21.818 1.00 94.56 92 ASP A O 1
ATOM 743 N N . ASP A 1 93 ? 8.600 -2.769 -21.347 1.00 94.62 93 ASP A N 1
ATOM 744 C CA . ASP A 1 93 ? 8.877 -1.627 -22.210 1.00 94.62 93 ASP A CA 1
ATOM 745 C C . ASP A 1 93 ? 10.063 -0.815 -21.656 1.00 94.62 93 ASP A C 1
ATOM 747 O O . ASP A 1 93 ? 10.133 -0.515 -20.460 1.00 94.62 93 ASP A O 1
ATOM 751 N N . GLU A 1 94 ? 11.061 -0.534 -22.498 1.00 94.94 94 GLU A N 1
ATOM 752 C CA . GLU A 1 94 ? 12.287 0.159 -22.074 1.00 94.94 94 GLU A CA 1
ATOM 753 C C . GLU A 1 94 ? 12.021 1.628 -21.731 1.00 94.94 94 GLU A C 1
ATOM 755 O O . GLU A 1 94 ? 12.582 2.140 -20.763 1.00 94.94 94 GLU A O 1
ATOM 760 N N . GLU A 1 95 ? 11.142 2.306 -22.471 1.00 95.12 95 GLU A N 1
ATOM 761 C CA . GLU A 1 95 ? 10.820 3.709 -22.221 1.00 95.12 95 GLU A CA 1
ATOM 762 C C . GLU A 1 95 ? 10.102 3.858 -20.877 1.00 95.12 95 GLU A C 1
ATOM 764 O O . GLU A 1 95 ? 10.518 4.674 -20.048 1.00 95.12 95 GLU A O 1
ATOM 769 N N . ILE A 1 96 ? 9.085 3.027 -20.620 1.00 95.25 96 ILE A N 1
ATOM 770 C CA . ILE A 1 96 ? 8.368 3.009 -19.338 1.00 95.25 96 ILE A CA 1
ATOM 771 C C . ILE A 1 96 ? 9.340 2.678 -18.206 1.00 95.25 96 ILE A C 1
ATOM 773 O O . ILE A 1 96 ? 9.411 3.410 -17.221 1.00 95.25 96 ILE A O 1
ATOM 777 N N . TYR A 1 97 ? 10.151 1.628 -18.348 1.00 95.75 97 TYR A N 1
ATOM 778 C CA . TYR A 1 97 ? 11.099 1.246 -17.305 1.00 95.75 97 TYR A CA 1
ATOM 779 C C . TYR A 1 97 ? 12.092 2.365 -16.973 1.00 95.75 97 TYR A C 1
ATOM 781 O O . TYR A 1 97 ? 12.321 2.651 -15.797 1.00 95.75 97 TYR A O 1
ATOM 789 N N . GLN A 1 98 ? 12.660 3.041 -17.975 1.00 95.50 98 GLN A N 1
ATOM 790 C CA . GLN A 1 98 ? 13.586 4.149 -17.734 1.00 95.50 98 GLN A CA 1
ATOM 791 C C . GLN A 1 98 ? 12.886 5.381 -17.155 1.00 95.50 98 GLN A C 1
ATOM 793 O O . GLN A 1 98 ? 13.477 6.091 -16.333 1.00 95.50 98 GLN A O 1
ATOM 798 N N . LYS A 1 99 ? 11.634 5.657 -17.538 1.00 95.06 99 LYS A N 1
ATOM 799 C CA . LYS A 1 99 ? 10.818 6.714 -16.921 1.00 95.06 99 LYS A CA 1
ATOM 800 C C . LYS A 1 99 ? 10.498 6.417 -15.459 1.00 95.06 99 LYS A C 1
ATOM 802 O O . LYS A 1 99 ? 10.555 7.341 -14.662 1.00 95.06 99 LYS A O 1
ATOM 807 N N . THR A 1 100 ? 10.257 5.159 -15.097 1.00 95.62 100 THR A N 1
ATOM 808 C CA . THR A 1 100 ? 9.849 4.771 -13.736 1.00 95.62 100 THR A CA 1
ATOM 809 C C . THR A 1 100 ? 11.017 4.448 -12.800 1.00 95.62 100 THR A C 1
ATOM 811 O O . THR A 1 100 ? 10.939 4.710 -11.606 1.00 95.62 100 THR A O 1
ATOM 814 N N . PHE A 1 101 ? 12.119 3.884 -13.300 1.00 96.00 101 PHE A N 1
ATOM 815 C CA . PHE A 1 101 ? 13.191 3.345 -12.447 1.00 96.00 101 PHE A CA 1
ATOM 816 C C . PHE A 1 101 ? 14.602 3.818 -12.811 1.00 96.00 101 PHE A C 1
ATOM 818 O O . PHE A 1 101 ? 15.565 3.412 -12.154 1.00 96.00 101 PHE A O 1
ATOM 825 N N . GLY A 1 102 ? 14.746 4.668 -13.834 1.00 95.00 102 GLY A N 1
ATOM 826 C CA . GLY A 1 102 ? 16.047 5.050 -14.399 1.00 95.00 102 GLY A CA 1
ATOM 827 C C . GLY A 1 102 ? 17.000 5.757 -13.426 1.00 95.00 102 GLY A C 1
ATOM 828 O O . GLY A 1 102 ? 18.205 5.785 -13.658 1.00 95.00 102 GLY A O 1
ATOM 829 N N . ASN A 1 103 ? 16.495 6.309 -12.320 1.00 95.62 103 ASN A N 1
ATOM 830 C CA . ASN A 1 103 ? 17.301 6.888 -11.247 1.00 95.62 103 ASN A CA 1
ATOM 831 C C . ASN A 1 103 ? 16.571 6.794 -9.889 1.00 95.62 103 ASN A C 1
ATOM 833 O O . ASN A 1 103 ? 15.473 6.250 -9.791 1.00 95.62 103 ASN A O 1
ATOM 837 N N . GLU A 1 104 ? 17.205 7.289 -8.825 1.00 94.62 104 GLU A N 1
ATOM 838 C CA . GLU A 1 104 ? 16.661 7.234 -7.460 1.00 94.62 104 GLU A CA 1
ATOM 839 C C . GLU A 1 104 ? 15.409 8.094 -7.250 1.00 94.62 104 GLU A C 1
ATOM 841 O O . GLU A 1 104 ? 14.489 7.668 -6.551 1.00 94.62 104 GLU A O 1
ATOM 846 N N . GLU A 1 105 ? 15.349 9.262 -7.888 1.00 95.56 105 GLU A N 1
ATOM 847 C CA . GLU A 1 105 ? 14.190 10.157 -7.845 1.00 95.56 105 GLU A CA 1
ATOM 848 C C . GLU A 1 105 ? 12.953 9.464 -8.426 1.00 95.56 105 GLU A C 1
ATOM 850 O O . GLU A 1 105 ? 11.956 9.307 -7.729 1.00 95.56 105 GLU A O 1
ATOM 855 N N . LYS A 1 106 ? 13.071 8.896 -9.630 1.00 95.25 106 LYS A N 1
ATOM 856 C CA . LYS A 1 106 ? 12.004 8.140 -10.303 1.00 95.25 106 LYS A CA 1
ATOM 857 C C . LYS A 1 106 ? 11.539 6.929 -9.494 1.00 95.25 106 LYS A C 1
ATOM 859 O O . LYS A 1 106 ? 10.345 6.671 -9.368 1.00 95.25 106 LYS A O 1
ATOM 864 N N . ARG A 1 107 ? 12.472 6.201 -8.863 1.00 94.69 107 ARG A N 1
ATOM 865 C CA . ARG A 1 107 ? 12.107 5.106 -7.945 1.00 94.69 107 ARG A CA 1
ATOM 866 C C . ARG A 1 107 ? 11.319 5.613 -6.739 1.00 94.69 107 ARG A C 1
ATOM 868 O O . ARG A 1 107 ? 10.378 4.952 -6.312 1.00 94.69 107 ARG A O 1
ATOM 875 N N . SER A 1 108 ? 11.685 6.773 -6.201 1.00 93.94 108 SER A N 1
ATOM 876 C CA . SER A 1 108 ? 10.962 7.403 -5.092 1.00 93.94 108 SER A CA 1
ATOM 877 C C . SER A 1 108 ? 9.568 7.873 -5.524 1.00 93.94 108 SER A C 1
ATOM 879 O O . SER A 1 108 ? 8.603 7.676 -4.785 1.00 93.94 108 SER A O 1
ATOM 881 N N . GLU A 1 109 ? 9.432 8.407 -6.740 1.00 95.19 109 GLU A N 1
ATOM 882 C CA . GLU A 1 109 ? 8.139 8.726 -7.357 1.00 95.19 109 GLU A CA 1
ATOM 883 C C . GLU A 1 109 ? 7.276 7.474 -7.534 1.00 95.19 109 GLU A C 1
ATOM 885 O O . GLU A 1 109 ? 6.096 7.505 -7.205 1.00 95.19 109 GLU A O 1
ATOM 890 N N . PHE A 1 110 ? 7.852 6.341 -7.951 1.00 95.56 110 PHE A N 1
ATOM 891 C CA . PHE A 1 110 ? 7.130 5.069 -8.043 1.00 95.56 110 PHE A CA 1
ATOM 892 C C . PHE A 1 110 ? 6.624 4.568 -6.679 1.00 95.56 110 PHE A C 1
ATOM 894 O O . PHE A 1 110 ? 5.502 4.063 -6.575 1.00 95.56 110 PHE A O 1
ATOM 901 N N . LEU A 1 111 ? 7.417 4.719 -5.610 1.00 95.06 111 LEU A N 1
ATOM 902 C CA . LEU A 1 111 ? 6.961 4.416 -4.246 1.00 95.06 111 LEU A CA 1
ATOM 903 C C . LEU A 1 111 ? 5.790 5.317 -3.847 1.00 95.06 111 LEU A C 1
ATOM 905 O O . LEU A 1 111 ? 4.801 4.842 -3.286 1.00 95.06 111 LEU A O 1
ATOM 909 N N . ARG A 1 112 ? 5.873 6.608 -4.181 1.00 96.44 112 ARG A N 1
ATOM 910 C CA . ARG A 1 112 ? 4.809 7.577 -3.908 1.00 96.44 112 ARG A CA 1
ATOM 911 C C . ARG A 1 112 ? 3.543 7.271 -4.714 1.00 96.44 112 ARG A C 1
ATOM 913 O O . ARG A 1 112 ? 2.456 7.236 -4.144 1.00 96.44 112 ARG A O 1
ATOM 920 N N . TRP A 1 113 ? 3.685 6.927 -5.989 1.00 96.75 113 TRP A N 1
ATOM 921 C CA . TRP A 1 113 ? 2.601 6.440 -6.840 1.00 96.75 113 TRP A CA 1
ATOM 922 C C . TRP A 1 113 ? 1.962 5.165 -6.273 1.00 96.75 113 TRP A C 1
ATOM 924 O O . TRP A 1 113 ? 0.740 5.035 -6.262 1.00 96.75 113 TRP A O 1
ATOM 934 N N . SER A 1 114 ? 2.760 4.249 -5.716 1.00 96.12 114 SER A N 1
ATOM 935 C CA . SER A 1 114 ? 2.239 3.041 -5.065 1.00 96.12 114 SER A CA 1
ATOM 936 C C . SER A 1 114 ? 1.354 3.382 -3.856 1.00 96.12 114 SER A C 1
ATOM 938 O O . SER A 1 114 ? 0.286 2.791 -3.694 1.00 96.12 114 SER A O 1
ATOM 940 N N . CYS A 1 115 ? 1.744 4.369 -3.034 1.00 96.62 115 CYS A N 1
ATOM 941 C CA . CYS A 1 115 ? 0.885 4.899 -1.967 1.0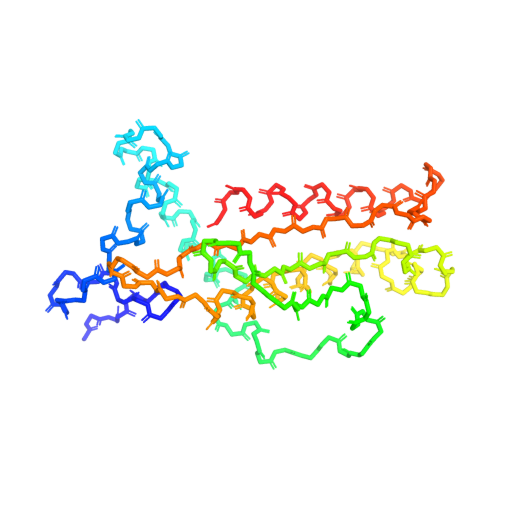0 96.62 115 CYS A CA 1
ATOM 942 C C . CYS A 1 115 ? -0.404 5.513 -2.524 1.00 96.62 115 CYS A C 1
ATOM 944 O O . CYS A 1 115 ? -1.478 5.250 -1.991 1.00 96.62 115 CYS A O 1
ATOM 946 N N . TYR A 1 116 ? -0.309 6.304 -3.596 1.00 97.12 116 TYR A N 1
ATOM 947 C CA . TYR A 1 116 ? -1.467 6.924 -4.245 1.00 97.12 116 TYR A CA 1
ATOM 948 C C . TYR A 1 116 ? -2.487 5.873 -4.699 1.00 97.12 116 TYR A C 1
ATOM 950 O O . TYR A 1 116 ? -3.674 5.964 -4.373 1.00 97.12 116 TYR A O 1
ATOM 958 N N . VAL A 1 117 ? -2.021 4.834 -5.398 1.00 96.56 117 VAL A N 1
ATOM 959 C CA . VAL A 1 117 ? -2.861 3.719 -5.849 1.00 96.56 117 VAL A CA 1
ATOM 960 C C . VAL A 1 117 ? -3.499 3.008 -4.656 1.00 96.56 117 VAL A C 1
ATOM 962 O O . VAL A 1 117 ? -4.700 2.729 -4.677 1.00 96.56 117 VAL A O 1
ATOM 965 N N . MET A 1 118 ? -2.725 2.763 -3.597 1.00 96.31 118 MET A N 1
ATOM 966 C CA . MET A 1 118 ? -3.223 2.103 -2.396 1.00 96.31 118 MET A CA 1
ATOM 967 C C . MET A 1 118 ? -4.316 2.926 -1.698 1.00 96.31 118 MET A C 1
ATOM 969 O O . MET A 1 118 ? -5.394 2.404 -1.421 1.00 96.31 118 MET A O 1
ATOM 973 N N . GLU A 1 119 ? -4.095 4.222 -1.467 1.00 96.88 119 GLU A N 1
ATOM 974 C CA . GLU A 1 119 ? -5.090 5.107 -0.846 1.00 96.88 119 GLU A CA 1
ATOM 975 C C . GLU A 1 119 ? -6.367 5.196 -1.696 1.00 96.88 119 GLU A C 1
ATOM 977 O O . GLU A 1 119 ? -7.477 5.135 -1.161 1.00 96.88 119 GLU A O 1
ATOM 982 N N . LYS A 1 120 ? -6.240 5.219 -3.031 1.00 96.06 120 LYS A N 1
ATOM 983 C CA . LYS A 1 120 ? -7.386 5.181 -3.953 1.00 96.06 120 LYS A CA 1
ATOM 984 C C . LYS A 1 120 ? -8.198 3.892 -3.811 1.00 96.06 120 LYS A C 1
ATOM 986 O O . LYS A 1 120 ? -9.426 3.920 -3.908 1.00 96.06 120 LYS A O 1
ATOM 991 N N . TRP A 1 121 ? -7.542 2.754 -3.591 1.00 96.94 121 TRP A N 1
ATOM 992 C CA . TRP A 1 121 ? -8.230 1.485 -3.348 1.00 96.94 121 TRP A CA 1
ATOM 993 C C . TRP A 1 121 ? -8.853 1.422 -1.951 1.00 96.94 121 TRP A C 1
ATOM 995 O O . TRP A 1 121 ? -9.970 0.925 -1.813 1.00 96.94 121 TRP A O 1
ATOM 1005 N N . ILE A 1 122 ? -8.192 1.977 -0.932 1.00 96.06 122 ILE A N 1
ATOM 1006 C CA . ILE A 1 122 ? -8.719 2.048 0.439 1.00 96.06 122 ILE A CA 1
ATOM 1007 C C . ILE A 1 122 ? -10.014 2.867 0.498 1.00 96.06 122 ILE A C 1
ATOM 1009 O O . ILE A 1 122 ? -10.927 2.491 1.229 1.00 96.06 122 ILE A O 1
ATOM 1013 N N . GLN A 1 123 ? -10.174 3.903 -0.337 1.00 95.50 123 GLN A N 1
ATOM 1014 C CA . GLN A 1 123 ? -11.444 4.641 -0.457 1.00 95.50 123 GLN A CA 1
ATOM 1015 C C . GLN A 1 123 ? -12.648 3.772 -0.867 1.00 95.50 123 GLN A C 1
ATOM 1017 O O . GLN A 1 123 ? -13.791 4.212 -0.745 1.00 95.50 123 GLN A O 1
ATOM 1022 N N . LYS A 1 124 ? -12.425 2.556 -1.382 1.00 95.81 124 LYS A N 1
ATOM 1023 C CA . LYS A 1 124 ? -13.494 1.607 -1.735 1.00 95.81 124 LYS A CA 1
ATOM 1024 C C . LYS A 1 124 ? -13.896 0.691 -0.583 1.00 95.81 124 LYS A C 1
ATOM 1026 O O . LYS A 1 124 ? -14.843 -0.077 -0.734 1.00 95.81 124 LYS A O 1
ATOM 1031 N N . LEU A 1 125 ? -13.203 0.765 0.550 1.00 95.94 125 LEU A N 1
ATOM 1032 C CA . LEU A 1 125 ? -13.496 -0.046 1.722 1.00 95.94 125 LEU A CA 1
ATOM 1033 C C . LEU A 1 125 ? -14.642 0.538 2.544 1.00 95.94 125 LEU A C 1
ATOM 1035 O O . LEU A 1 125 ? -14.796 1.749 2.688 1.00 95.94 125 LEU A O 1
ATOM 1039 N N . ASN A 1 126 ? -15.414 -0.356 3.152 1.00 94.94 126 ASN A N 1
ATOM 1040 C CA . ASN A 1 126 ? -16.380 -0.018 4.181 1.00 94.94 126 ASN A CA 1
ATOM 1041 C C . ASN A 1 126 ? -15.778 -0.349 5.550 1.00 94.94 126 ASN A C 1
ATOM 1043 O O . ASN A 1 126 ? -15.799 -1.495 5.996 1.00 94.94 126 ASN A O 1
ATOM 1047 N N . LEU A 1 127 ? -15.245 0.673 6.218 1.00 94.31 127 LEU A N 1
ATOM 1048 C CA . LEU A 1 127 ? -14.594 0.557 7.525 1.00 94.31 127 LEU A CA 1
ATOM 1049 C C . LEU A 1 127 ? -15.586 0.563 8.701 1.00 94.31 127 LEU A C 1
ATOM 1051 O O . LEU A 1 127 ? -15.214 0.933 9.806 1.00 94.31 127 LEU A O 1
ATOM 1055 N N . LYS A 1 128 ? -16.842 0.162 8.481 1.00 92.88 128 LYS A N 1
ATOM 1056 C CA . LYS A 1 128 ? -17.846 -0.052 9.537 1.00 92.88 128 LYS A CA 1
ATOM 1057 C C . LYS A 1 128 ? -17.905 -1.530 9.940 1.00 92.88 128 LYS A C 1
ATOM 1059 O O . LYS A 1 128 ? -17.518 -2.385 9.137 1.00 92.88 128 LYS A O 1
ATOM 1064 N N . PRO A 1 129 ? -18.407 -1.868 11.141 1.00 92.12 129 PRO A N 1
ATOM 1065 C CA . PRO A 1 129 ? -18.618 -3.261 11.526 1.00 92.12 129 PRO A CA 1
ATOM 1066 C C . PRO A 1 129 ? -19.443 -4.028 10.482 1.00 92.12 129 PRO A C 1
ATOM 1068 O O . PRO A 1 129 ? -20.437 -3.523 9.965 1.00 92.12 129 PRO A O 1
ATOM 1071 N N . GLY A 1 130 ? -19.000 -5.239 10.133 1.00 91.06 130 GLY A N 1
ATOM 1072 C CA . GLY A 1 130 ? -19.619 -6.063 9.084 1.00 91.06 130 GLY A CA 1
ATOM 1073 C C . GLY A 1 130 ? -19.361 -5.594 7.643 1.00 91.06 130 GLY A C 1
ATOM 1074 O O . GLY A 1 130 ? -19.778 -6.267 6.705 1.00 91.06 130 GLY A O 1
ATOM 1075 N N . GLY A 1 131 ? -18.670 -4.468 7.448 1.00 93.50 131 GLY A N 1
ATOM 1076 C CA . GLY A 1 131 ? -18.268 -3.970 6.139 1.00 93.50 131 GLY A CA 1
ATOM 1077 C C . GLY A 1 131 ? -17.043 -4.686 5.565 1.00 93.50 131 GLY A C 1
ATOM 1078 O O . GLY A 1 131 ? -16.195 -5.219 6.285 1.00 93.50 131 GLY A O 1
ATOM 1079 N N . VAL A 1 132 ? -16.930 -4.651 4.236 1.00 95.38 132 VAL A N 1
ATOM 1080 C CA . VAL A 1 132 ? -15.744 -5.119 3.513 1.00 95.38 132 VAL A CA 1
ATOM 1081 C C . VAL A 1 132 ? -14.585 -4.163 3.791 1.00 95.38 132 VAL A C 1
ATOM 1083 O O . VAL A 1 132 ? -14.541 -3.051 3.267 1.00 95.38 132 VAL A O 1
ATOM 1086 N N . SER A 1 133 ? -13.644 -4.596 4.630 1.00 95.31 133 SER A N 1
ATOM 1087 C CA . SER A 1 133 ? -12.513 -3.776 5.091 1.00 95.31 133 SER A CA 1
ATOM 1088 C C . SER A 1 133 ? -11.149 -4.268 4.584 1.00 95.31 133 SER A C 1
ATOM 1090 O O . SER A 1 133 ? -10.109 -3.820 5.066 1.00 95.31 133 SER A O 1
ATOM 1092 N N . SER A 1 134 ? -11.139 -5.202 3.636 1.00 95.81 134 SER A N 1
ATOM 1093 C CA . SER A 1 134 ? -9.948 -5.792 3.013 1.00 95.81 134 SER A CA 1
ATOM 1094 C C . SER A 1 134 ? -10.052 -5.744 1.491 1.00 95.81 134 SER A C 1
ATOM 1096 O O . SER A 1 134 ? -11.139 -5.620 0.930 1.00 95.81 134 SER A O 1
ATOM 1098 N N . LEU A 1 135 ? -8.901 -5.836 0.833 1.00 96.56 135 LEU A 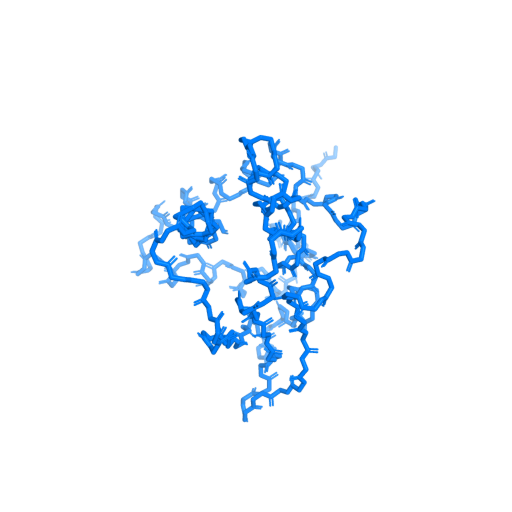N 1
ATOM 1099 C CA . LEU A 1 135 ? -8.762 -5.875 -0.621 1.00 96.56 135 LEU A CA 1
ATOM 1100 C C . LEU A 1 135 ? -8.104 -7.199 -1.005 1.00 96.56 135 LEU A C 1
ATOM 1102 O O . LEU A 1 135 ? -7.261 -7.701 -0.257 1.00 96.56 135 LEU A O 1
ATOM 1106 N N . LEU A 1 136 ? -8.433 -7.723 -2.183 1.00 97.50 136 LEU A N 1
ATOM 1107 C CA . LEU A 1 136 ? -7.707 -8.835 -2.789 1.00 97.50 136 LEU A CA 1
ATOM 1108 C C . LEU A 1 136 ? -6.737 -8.276 -3.829 1.00 97.50 136 LEU A C 1
ATOM 1110 O O . LEU A 1 136 ? -7.165 -7.640 -4.787 1.00 97.50 136 LEU A O 1
ATOM 1114 N N . GLN A 1 137 ? -5.437 -8.522 -3.664 1.00 96.25 137 GLN A N 1
ATOM 1115 C CA . GLN A 1 137 ? -4.429 -8.114 -4.643 1.00 96.25 137 GLN A CA 1
ATOM 1116 C C . GLN A 1 137 ? -3.991 -9.293 -5.515 1.00 96.25 137 GLN A C 1
ATOM 1118 O O . GLN A 1 137 ? -3.596 -10.342 -5.007 1.00 96.25 137 GLN A O 1
ATOM 1123 N N . ILE A 1 138 ? -4.019 -9.099 -6.831 1.00 97.50 138 ILE A N 1
ATOM 1124 C CA . ILE A 1 138 ? -3.515 -10.026 -7.840 1.00 97.50 138 ILE A CA 1
ATOM 1125 C C . ILE A 1 138 ? -2.291 -9.389 -8.491 1.00 97.50 138 ILE A C 1
ATOM 1127 O O . ILE A 1 138 ? -2.374 -8.321 -9.090 1.00 97.50 138 ILE A O 1
ATOM 1131 N N . ASN A 1 139 ? -1.149 -10.060 -8.386 1.00 96.00 139 ASN A N 1
ATOM 1132 C CA . ASN A 1 139 ? 0.084 -9.636 -9.037 1.00 96.00 139 ASN A CA 1
ATOM 1133 C C . ASN A 1 139 ? 0.275 -10.473 -10.303 1.00 96.00 139 ASN A C 1
ATOM 1135 O O . ASN A 1 139 ? 0.598 -11.658 -10.217 1.00 96.00 139 ASN A O 1
ATOM 1139 N N . ASP A 1 140 ? 0.049 -9.870 -11.468 1.00 96.94 140 ASP A N 1
ATOM 1140 C CA . ASP A 1 140 ? 0.312 -10.507 -12.752 1.00 96.94 140 ASP A CA 1
ATOM 1141 C C . ASP A 1 140 ? 1.808 -10.418 -13.067 1.00 96.94 140 ASP A C 1
ATOM 1143 O O . ASP A 1 140 ? 2.364 -9.339 -13.295 1.00 96.94 140 ASP A O 1
ATOM 1147 N N . LEU A 1 141 ? 2.459 -11.581 -13.050 1.00 95.19 141 LEU A N 1
ATOM 1148 C CA . LEU A 1 141 ? 3.882 -11.739 -13.339 1.00 95.19 141 LEU A CA 1
ATOM 1149 C C . LEU A 1 141 ? 4.147 -12.184 -14.784 1.00 95.19 141 LEU A C 1
ATOM 1151 O O . LEU A 1 141 ? 5.301 -12.423 -15.151 1.00 95.19 141 LEU A O 1
ATOM 1155 N N . LYS A 1 142 ? 3.110 -12.309 -15.620 1.00 94.75 142 LYS A N 1
ATOM 1156 C CA . LYS A 1 142 ? 3.279 -12.595 -17.043 1.00 94.75 142 LYS A CA 1
ATOM 1157 C C . LYS A 1 142 ? 4.097 -11.475 -17.685 1.00 94.75 142 LYS A C 1
ATOM 1159 O O . LYS A 1 142 ? 3.793 -10.298 -17.521 1.00 94.75 142 LYS A O 1
ATOM 1164 N N . ASN A 1 143 ? 5.136 -11.862 -18.424 1.00 93.94 143 ASN A N 1
ATOM 1165 C CA . ASN A 1 143 ? 6.096 -10.950 -19.055 1.00 93.94 143 ASN A CA 1
ATOM 1166 C C . ASN A 1 143 ? 6.790 -9.993 -18.066 1.00 93.94 143 ASN A C 1
ATOM 1168 O O . ASN A 1 143 ? 7.317 -8.968 -18.483 1.00 93.94 143 ASN A O 1
ATOM 1172 N N . CYS A 1 144 ? 6.800 -10.302 -16.762 1.00 92.69 144 CYS A N 1
ATOM 1173 C CA . CYS A 1 144 ? 7.556 -9.515 -15.797 1.00 92.69 144 CYS A CA 1
ATOM 1174 C C . CYS A 1 144 ? 9.039 -9.507 -16.208 1.00 92.69 144 CYS A C 1
ATOM 1176 O O . CYS A 1 144 ? 9.592 -10.586 -16.457 1.00 92.69 144 CYS A O 1
ATOM 1178 N N . PRO A 1 145 ? 9.696 -8.334 -16.247 1.00 91.31 145 PRO A N 1
ATOM 1179 C CA . PRO A 1 145 ? 11.090 -8.242 -16.643 1.00 91.31 145 PRO A CA 1
ATOM 1180 C C . PRO A 1 145 ? 12.007 -9.172 -15.858 1.00 91.31 145 PRO A C 1
ATOM 1182 O O . PRO A 1 145 ? 11.864 -9.361 -14.646 1.00 91.31 145 PRO A O 1
ATOM 1185 N N . GLY A 1 146 ? 12.990 -9.722 -16.568 1.00 88.94 146 GLY A N 1
ATOM 1186 C CA . GLY A 1 146 ? 13.980 -10.617 -15.989 1.00 88.94 146 GLY A CA 1
ATOM 1187 C C . GLY A 1 146 ? 14.964 -9.919 -15.033 1.00 88.94 146 GLY A C 1
ATOM 1188 O O . GLY A 1 146 ? 14.929 -8.703 -14.835 1.00 88.94 146 GLY A O 1
ATOM 1189 N N . PRO A 1 147 ? 15.919 -10.675 -14.461 1.00 85.62 147 PRO A N 1
ATOM 1190 C CA . PRO A 1 147 ? 16.841 -10.183 -13.431 1.00 85.62 147 PRO A CA 1
ATOM 1191 C C . PRO A 1 147 ? 17.714 -8.979 -13.823 1.00 85.62 147 PRO A C 1
ATOM 1193 O O . PRO A 1 147 ? 18.226 -8.296 -12.935 1.00 85.62 147 PRO A O 1
ATOM 1196 N N . SER A 1 148 ? 17.894 -8.713 -15.123 1.00 87.31 148 SER A N 1
ATOM 1197 C CA . SER A 1 148 ? 18.615 -7.538 -15.632 1.00 87.31 148 SER A CA 1
ATOM 1198 C C . SER A 1 148 ? 17.940 -6.219 -15.237 1.00 87.31 148 SER A C 1
ATOM 1200 O O . SER A 1 148 ? 18.628 -5.226 -15.011 1.00 87.31 148 SER A O 1
ATOM 1202 N N . ARG A 1 149 ? 16.613 -6.214 -15.054 1.00 91.44 149 ARG A N 1
ATOM 1203 C CA . ARG A 1 149 ? 15.815 -5.057 -14.622 1.00 91.44 149 ARG A CA 1
ATOM 1204 C C . ARG A 1 149 ? 15.630 -5.027 -13.101 1.00 91.44 149 ARG A C 1
ATOM 1206 O O . ARG A 1 149 ? 14.522 -4.985 -12.569 1.00 91.44 149 ARG A O 1
ATOM 1213 N N . LYS A 1 150 ? 16.749 -5.084 -12.370 1.00 93.19 150 LYS A N 1
ATOM 1214 C CA . LYS A 1 150 ? 16.771 -5.238 -10.902 1.00 93.19 150 LYS A CA 1
ATOM 1215 C C . LYS A 1 150 ? 16.061 -4.116 -10.134 1.00 93.19 150 LYS A C 1
ATOM 1217 O O . LYS A 1 150 ? 15.603 -4.368 -9.020 1.00 93.19 150 LYS A O 1
ATOM 1222 N N . GLU A 1 151 ? 15.974 -2.913 -10.704 1.00 95.50 151 GLU A N 1
ATOM 1223 C CA . GLU A 1 151 ? 15.401 -1.744 -10.026 1.00 95.50 151 GLU A CA 1
ATOM 1224 C C . GLU A 1 151 ? 13.902 -1.912 -9.776 1.00 95.50 151 GLU A C 1
ATOM 1226 O O . GLU A 1 151 ? 13.428 -1.548 -8.704 1.00 95.50 151 GLU A O 1
ATOM 1231 N N . LEU A 1 152 ? 13.184 -2.587 -10.683 1.00 94.31 152 LEU A N 1
ATOM 1232 C CA . LEU A 1 152 ? 11.784 -2.962 -10.474 1.00 94.31 152 LEU A CA 1
ATOM 1233 C C . LEU A 1 152 ? 11.617 -3.809 -9.205 1.00 94.31 152 LEU A C 1
ATOM 1235 O O . LEU A 1 152 ? 10.734 -3.562 -8.383 1.00 94.31 152 LEU A O 1
ATOM 1239 N N . ARG A 1 153 ? 12.487 -4.808 -9.015 1.00 91.69 153 ARG A N 1
ATOM 1240 C CA . ARG A 1 153 ? 12.451 -5.687 -7.838 1.00 91.69 153 ARG A CA 1
ATOM 1241 C C . ARG A 1 153 ? 12.799 -4.932 -6.557 1.00 91.69 153 ARG A C 1
ATOM 1243 O O . ARG A 1 153 ? 12.199 -5.201 -5.520 1.00 91.69 153 ARG A O 1
ATOM 1250 N N . ILE A 1 154 ? 13.768 -4.017 -6.619 1.00 93.50 154 ILE A N 1
ATOM 1251 C CA . ILE A 1 154 ? 14.150 -3.172 -5.479 1.00 93.50 154 ILE A CA 1
ATOM 1252 C C . ILE A 1 154 ? 12.970 -2.286 -5.075 1.00 93.50 154 ILE A C 1
ATOM 1254 O O . ILE A 1 154 ? 12.560 -2.332 -3.916 1.00 93.50 154 ILE A O 1
ATOM 1258 N N . ALA A 1 155 ? 12.381 -1.571 -6.034 1.00 94.31 155 ALA A N 1
ATOM 1259 C CA . ALA A 1 155 ? 11.243 -0.691 -5.806 1.00 94.31 155 ALA A CA 1
ATOM 1260 C C . ALA A 1 155 ? 10.025 -1.468 -5.284 1.00 94.31 155 ALA A C 1
ATOM 1262 O O . ALA A 1 155 ? 9.446 -1.100 -4.270 1.00 94.31 155 ALA A O 1
ATOM 1263 N N . THR A 1 156 ? 9.702 -2.618 -5.883 1.00 92.38 156 THR A N 1
ATOM 1264 C CA . THR A 1 156 ? 8.597 -3.477 -5.421 1.00 92.38 156 THR A CA 1
ATOM 1265 C C . THR A 1 156 ? 8.817 -3.971 -3.992 1.00 92.38 156 THR A C 1
ATOM 1267 O O . THR A 1 156 ? 7.897 -3.951 -3.177 1.00 92.38 156 THR A O 1
ATOM 1270 N N . LYS A 1 157 ? 10.044 -4.385 -3.648 1.00 93.38 157 LYS A N 1
ATOM 1271 C CA . LYS A 1 157 ? 10.385 -4.799 -2.280 1.00 93.38 157 LYS A CA 1
ATOM 1272 C C . LYS A 1 157 ? 10.218 -3.645 -1.289 1.00 93.38 157 LYS A C 1
ATOM 1274 O O . LYS A 1 157 ? 9.713 -3.862 -0.191 1.00 93.38 157 LYS A O 1
ATOM 1279 N N . GLN A 1 158 ? 10.642 -2.441 -1.668 1.00 94.44 158 GLN A N 1
ATOM 1280 C CA . GLN A 1 158 ? 10.469 -1.236 -0.858 1.00 94.44 158 GLN A CA 1
ATOM 1281 C C . GLN A 1 158 ? 8.983 -0.901 -0.668 1.00 94.44 158 GLN A C 1
ATOM 1283 O O . GLN A 1 158 ? 8.577 -0.668 0.468 1.00 94.44 158 GLN A O 1
ATOM 1288 N N . THR A 1 159 ? 8.165 -0.977 -1.726 1.00 93.50 159 THR A N 1
ATOM 1289 C CA . THR A 1 159 ? 6.707 -0.802 -1.638 1.00 93.50 159 THR A CA 1
ATOM 1290 C C . THR A 1 159 ? 6.093 -1.793 -0.655 1.00 93.50 159 THR A C 1
ATOM 1292 O O . THR A 1 159 ? 5.375 -1.385 0.250 1.00 93.50 159 THR A O 1
ATOM 1295 N N . VAL A 1 160 ? 6.398 -3.090 -0.784 1.00 92.06 160 VAL A N 1
ATOM 1296 C CA . VAL A 1 160 ? 5.843 -4.121 0.111 1.00 92.06 160 VAL A CA 1
ATOM 1297 C C . VAL A 1 160 ? 6.244 -3.866 1.562 1.00 92.06 160 VAL A C 1
ATOM 1299 O O . VAL A 1 160 ? 5.385 -3.915 2.435 1.00 92.06 160 VAL A O 1
ATOM 1302 N N . SER A 1 161 ? 7.516 -3.551 1.826 1.00 93.31 161 SER A N 1
ATOM 1303 C CA . SER A 1 161 ? 7.980 -3.243 3.186 1.00 93.31 161 SER A CA 1
ATOM 1304 C C . SER A 1 161 ? 7.238 -2.039 3.768 1.00 93.31 161 SER A C 1
ATOM 1306 O O . SER A 1 161 ? 6.749 -2.097 4.890 1.00 93.31 161 SER A O 1
ATOM 1308 N N . MET A 1 162 ? 7.100 -0.967 2.986 1.00 93.44 162 MET A N 1
ATOM 1309 C CA . MET A 1 162 ? 6.396 0.244 3.398 1.00 93.44 162 MET A CA 1
ATOM 1310 C C . MET A 1 162 ? 4.917 -0.023 3.710 1.00 93.44 162 MET A C 1
ATOM 1312 O O . MET A 1 162 ? 4.423 0.482 4.714 1.00 93.44 162 MET A O 1
ATOM 1316 N N . LEU A 1 163 ? 4.227 -0.821 2.889 1.00 88.62 163 LEU A N 1
ATOM 1317 C CA . LEU A 1 163 ? 2.821 -1.191 3.100 1.00 88.62 163 LEU A CA 1
ATOM 1318 C C . LEU A 1 163 ? 2.620 -2.198 4.246 1.00 88.62 163 LEU A C 1
ATOM 1320 O O . LEU A 1 163 ? 1.523 -2.314 4.774 1.00 88.62 163 LEU A O 1
ATOM 1324 N N . GLN A 1 164 ? 3.645 -2.965 4.624 1.00 88.94 164 GLN A N 1
ATOM 1325 C CA . GLN A 1 164 ? 3.590 -3.845 5.800 1.00 88.94 164 GLN A CA 1
ATOM 1326 C C . GLN A 1 164 ? 3.783 -3.074 7.110 1.00 88.94 164 GLN A C 1
ATOM 1328 O O . GLN A 1 164 ? 3.246 -3.467 8.152 1.00 88.94 164 GLN A O 1
ATOM 1333 N N . ASP A 1 165 ? 4.566 -1.998 7.059 1.00 87.44 165 ASP A N 1
ATOM 1334 C CA . ASP A 1 165 ? 4.883 -1.174 8.220 1.00 87.44 165 ASP A CA 1
ATOM 1335 C C . ASP A 1 165 ? 3.787 -0.153 8.563 1.00 87.44 165 ASP A C 1
ATOM 1337 O O . ASP A 1 165 ? 3.767 0.323 9.702 1.00 87.44 165 ASP A O 1
ATOM 1341 N N . ASN A 1 166 ? 2.886 0.168 7.621 1.00 86.44 166 ASN A N 1
ATOM 1342 C CA . ASN A 1 166 ? 1.905 1.254 7.738 1.00 86.44 166 ASN A CA 1
ATOM 1343 C C . ASN A 1 166 ? 0.484 0.830 7.383 1.00 86.44 166 ASN A C 1
ATOM 1345 O O . ASN A 1 166 ? -0.422 1.285 8.119 1.00 86.44 166 ASN A O 1
#

Secondary structure (DSSP, 8-state):
-----EETTEE--GGG--THHHHHHHHHHHHTTT-HHHHHHHHHHHHHHHHHTTGGGGGGS---STTTTTEEEEEE-TT-PEEEEEEGGGGGSHHHHHHHHSSHHHHHHHHHHHHHHHHHHHTT---STTS----EEEEE-TT---TT-HHHHHHHHHHHHHHHH-

InterPro domains:
  IPR001251 CRAL-TRIO lipid binding domain [PF00650] (70-166)
  IPR011074 CRAL/TRIO, N-terminal domain [PF03765] (8-45)
  IPR011074 CRAL/TRIO, N-terminal domain [SM01100] (21-46)
  IPR036273 CRAL/TRIO, N-terminal domain superfamily [SSF46938] (22-62)
  IPR036865 CRAL-TRIO lipid binding domain superfamily [G3DSA:3.40.525.10] (6-166)
  IPR036865 CRAL-TRIO lipid binding domain superfamily [SSF52087] (71-166)
  IPR044834 Patellin [PTHR45932] (2-166)